Protein AF-A0A8E8K893-F1 (afdb_monomer)

Mean predicted aligned error: 6.02 Å

Solvent-accessible surface area (backbone atoms only — not comparable to full-atom values): 5635 Å² total; per-residue (Å²): 123,80,76,43,79,43,83,34,82,52,80,58,79,76,57,78,79,37,68,88,63,87,76,69,76,76,52,48,75,77,47,41,36,31,35,39,37,41,50,89,86,50,55,34,42,40,32,43,31,39,25,38,26,91,87,72,51,75,46,81,47,63,22,33,36,38,98,86,28,59,42,80,54,84,80,87,60,61,70,65,62,46,51,53,49,51,56,54,41,60,78,68,62,128

Secondary structure (DSSP, 8-state):
---EEEEESS--GGGGGS-S-SS--S-EEEEEEEEEEE-SS-EEEEEEEEEE-TTS-EEEEEEEEETTEEE-S-----HHHHHHHHHHHHTT--

Structure (mmCIF, N/CA/C/O backbone):
data_AF-A0A8E8K893-F1
#
_entry.id   AF-A0A8E8K893-F1
#
loop_
_atom_site.group_PDB
_atom_site.id
_atom_site.type_symbol
_atom_site.label_atom_id
_atom_site.label_alt_id
_atom_site.label_comp_id
_atom_site.label_asym_id
_atom_site.label_entity_id
_atom_site.label_seq_id
_atom_site.pdbx_PDB_ins_code
_atom_site.Cartn_x
_atom_site.Cartn_y
_atom_site.Cartn_z
_atom_site.occupancy
_atom_site.B_iso_or_equiv
_atom_site.auth_seq_id
_atom_site.auth_comp_id
_atom_site.auth_asym_id
_atom_site.auth_atom_id
_atom_site.pdbx_PDB_model_num
ATOM 1 N N . MET A 1 1 ? 14.137 -6.811 -16.507 1.00 57.78 1 MET A N 1
ATOM 2 C CA . MET A 1 1 ? 13.154 -5.803 -16.960 1.00 57.78 1 MET A CA 1
ATOM 3 C C . MET A 1 1 ? 13.230 -4.636 -15.974 1.00 57.78 1 MET A C 1
ATOM 5 O O . MET A 1 1 ? 13.904 -4.773 -14.960 1.00 57.78 1 MET A O 1
ATOM 9 N N . SER A 1 2 ? 12.697 -3.457 -16.294 1.00 75.50 2 SER A N 1
ATOM 10 C CA . SER A 1 2 ? 12.705 -2.322 -15.358 1.00 75.50 2 SER A CA 1
ATOM 11 C C . SER A 1 2 ? 11.571 -2.467 -14.349 1.00 75.50 2 SER A C 1
ATOM 13 O O . SER A 1 2 ? 10.448 -2.781 -14.745 1.00 75.50 2 SER A O 1
ATOM 15 N N . ASP A 1 3 ? 11.858 -2.201 -13.078 1.00 85.69 3 ASP A N 1
ATOM 16 C CA . ASP A 1 3 ? 10.847 -2.094 -12.028 1.00 85.69 3 ASP A CA 1
ATOM 17 C C . ASP A 1 3 ? 9.702 -1.172 -12.469 1.00 85.69 3 ASP A C 1
ATOM 19 O O . ASP A 1 3 ? 9.939 -0.083 -12.997 1.00 85.69 3 ASP A O 1
ATOM 23 N N . THR A 1 4 ? 8.461 -1.615 -12.260 1.00 91.31 4 THR A N 1
ATOM 24 C CA . THR A 1 4 ? 7.258 -0.833 -12.581 1.00 91.31 4 THR A CA 1
ATOM 25 C C . THR A 1 4 ? 6.489 -0.520 -11.306 1.00 91.31 4 THR A C 1
ATOM 27 O O . THR A 1 4 ? 6.291 -1.407 -10.474 1.00 91.31 4 THR A O 1
ATOM 30 N N . PHE A 1 5 ? 6.047 0.731 -11.165 1.00 92.06 5 PHE A N 1
ATOM 31 C CA . PHE A 1 5 ? 5.299 1.223 -10.009 1.00 92.06 5 PHE A CA 1
ATOM 32 C C . PHE A 1 5 ? 3.953 1.799 -10.455 1.00 92.06 5 PHE A C 1
ATOM 34 O O . PHE A 1 5 ? 3.902 2.613 -11.375 1.00 92.06 5 PHE A O 1
ATOM 41 N N 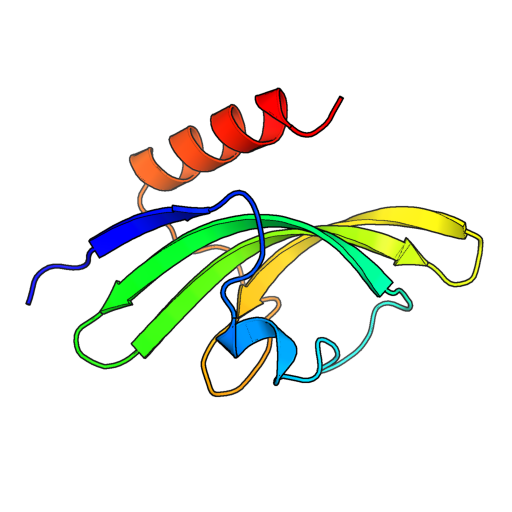. ALA A 1 6 ? 2.865 1.396 -9.798 1.00 92.31 6 ALA A N 1
ATOM 42 C CA . ALA A 1 6 ? 1.525 1.913 -10.062 1.00 92.31 6 ALA A CA 1
ATOM 43 C C . ALA A 1 6 ? 0.757 2.150 -8.756 1.00 92.31 6 ALA A C 1
ATOM 45 O O . ALA A 1 6 ? 0.683 1.261 -7.909 1.00 92.31 6 ALA A O 1
ATOM 46 N N . LEU A 1 7 ? 0.168 3.337 -8.593 1.00 91.12 7 LEU A N 1
ATOM 47 C CA . LEU A 1 7 ? -0.712 3.635 -7.461 1.00 91.12 7 LEU A CA 1
ATOM 48 C C . LEU A 1 7 ? -1.987 2.788 -7.536 1.00 91.12 7 LEU A C 1
ATOM 50 O O . LEU A 1 7 ? -2.545 2.568 -8.610 1.00 91.12 7 LEU A O 1
ATOM 54 N N . SER A 1 8 ? -2.462 2.345 -6.380 1.00 87.44 8 SER A N 1
ATOM 55 C CA . SER A 1 8 ? -3.662 1.537 -6.227 1.00 87.44 8 SER A CA 1
ATOM 56 C C . SER A 1 8 ? -4.493 2.049 -5.064 1.00 87.44 8 SER A C 1
ATOM 58 O O . SER A 1 8 ? -3.990 2.242 -3.958 1.00 87.44 8 SER A O 1
ATOM 60 N N . ALA A 1 9 ? -5.783 2.233 -5.317 1.00 82.44 9 ALA A N 1
ATOM 61 C CA . ALA A 1 9 ? -6.741 2.708 -4.326 1.00 82.44 9 ALA A CA 1
ATOM 62 C C . ALA A 1 9 ? -7.438 1.588 -3.546 1.00 82.44 9 ALA A C 1
ATOM 64 O O . ALA A 1 9 ? -8.296 1.866 -2.718 1.00 82.44 9 ALA A O 1
ATOM 65 N N . SER A 1 10 ? -7.125 0.342 -3.887 1.00 82.62 10 SER A N 1
ATOM 66 C CA . SER A 1 10 ? -7.645 -0.859 -3.253 1.00 82.62 10 SER A CA 1
ATOM 67 C C . SER A 1 10 ? -6.596 -1.974 -3.324 1.00 82.62 10 SER A C 1
ATOM 69 O O . SER A 1 10 ? -5.667 -1.899 -4.141 1.00 82.62 10 SER A O 1
ATOM 71 N N . PRO A 1 11 ? -6.727 -3.031 -2.509 1.00 83.88 11 PRO A N 1
ATOM 72 C CA . PRO A 1 11 ? -5.902 -4.219 -2.658 1.00 83.88 11 PRO A CA 1
ATOM 73 C C . PRO A 1 11 ? -6.075 -4.834 -4.058 1.00 83.88 11 PRO A C 1
ATOM 75 O O . PRO A 1 11 ? -7.209 -4.947 -4.526 1.00 83.88 11 PRO A O 1
ATOM 78 N N . PRO A 1 12 ? -4.988 -5.256 -4.726 1.00 85.38 12 PRO A N 1
ATOM 79 C CA . PRO A 1 12 ? -5.070 -6.127 -5.895 1.00 85.38 12 PRO A CA 1
ATOM 80 C C . PRO A 1 12 ? -5.789 -7.444 -5.576 1.00 85.38 12 PRO A C 1
ATOM 82 O O . PRO A 1 12 ? -5.685 -7.936 -4.454 1.00 85.38 12 PRO A O 1
ATOM 85 N N . ASP A 1 13 ? -6.417 -8.071 -6.574 1.00 85.44 13 ASP A N 1
ATOM 86 C CA . ASP A 1 13 ? -7.233 -9.288 -6.393 1.00 85.44 13 ASP A CA 1
ATOM 87 C C . ASP A 1 13 ? -6.505 -10.406 -5.633 1.00 85.44 13 ASP A C 1
ATOM 89 O O . ASP A 1 13 ? -7.057 -11.019 -4.722 1.00 85.44 13 ASP A O 1
ATOM 93 N N . TRP A 1 14 ? -5.222 -10.617 -5.941 1.00 81.19 14 TRP A N 1
ATOM 94 C CA . TRP A 1 14 ? -4.407 -11.653 -5.304 1.00 81.19 14 TRP A CA 1
ATOM 95 C C . TRP A 1 14 ? -4.144 -11.393 -3.817 1.00 81.19 14 TRP A C 1
ATOM 97 O O . TRP A 1 14 ? -3.770 -12.315 -3.106 1.00 81.19 14 TRP A O 1
ATOM 107 N N . VAL A 1 15 ? -4.311 -10.168 -3.310 1.00 80.25 15 VAL A N 1
ATOM 108 C CA . VAL A 1 15 ? -4.102 -9.857 -1.886 1.00 80.25 15 VAL A CA 1
ATOM 109 C C . VAL A 1 15 ? -5.186 -10.486 -1.009 1.00 80.25 15 VAL A C 1
ATOM 111 O O . VAL A 1 15 ? -4.893 -10.861 0.127 1.00 80.25 15 VAL A O 1
ATOM 114 N N . GLY A 1 16 ? -6.410 -10.642 -1.527 1.00 68.00 16 GLY A N 1
ATOM 115 C CA . GLY A 1 16 ? -7.533 -11.246 -0.800 1.00 68.00 16 GLY A CA 1
ATOM 116 C C . GLY A 1 16 ? -7.298 -12.703 -0.386 1.00 68.00 16 GLY A C 1
ATOM 117 O O . GLY A 1 16 ? -7.880 -13.155 0.597 1.00 68.00 16 GLY A O 1
ATOM 118 N N . ASP A 1 17 ? -6.396 -13.402 -1.077 1.00 63.72 17 ASP A N 1
ATOM 119 C CA . ASP A 1 17 ? -6.099 -14.820 -0.855 1.00 63.72 17 ASP A CA 1
ATOM 120 C C . ASP A 1 17 ? -5.119 -15.074 0.299 1.00 63.72 17 ASP A C 1
ATOM 122 O O . ASP A 1 17 ? -4.927 -16.219 0.718 1.00 63.72 17 ASP A O 1
ATOM 126 N N . TYR A 1 18 ? -4.468 -14.029 0.822 1.00 60.12 18 TYR A N 1
ATOM 127 C CA . TYR A 1 18 ? -3.425 -14.189 1.829 1.00 60.12 18 TYR A CA 1
ATOM 128 C C . TYR A 1 18 ? -3.900 -13.773 3.219 1.00 60.12 18 TYR A C 1
ATOM 130 O O . TYR A 1 18 ? -4.434 -12.673 3.390 1.00 60.12 18 TYR A O 1
ATOM 138 N N . PRO A 1 19 ? -3.641 -14.598 4.255 1.00 58.25 19 PRO A N 1
ATOM 139 C CA . PRO A 1 19 ? -3.941 -14.211 5.621 1.00 58.25 19 PRO A CA 1
ATOM 140 C C . PRO A 1 19 ? -3.164 -12.934 5.956 1.00 58.25 19 PRO A C 1
ATOM 142 O O . PRO A 1 19 ? -1.930 -12.904 5.937 1.00 58.25 19 PRO A O 1
ATOM 145 N N . ARG A 1 20 ? -3.905 -11.867 6.274 1.00 61.81 20 ARG A N 1
ATOM 146 C CA . ARG A 1 20 ? -3.390 -10.527 6.613 1.00 61.81 20 ARG A CA 1
ATOM 147 C C . ARG A 1 20 ? -2.670 -10.477 7.972 1.00 61.81 20 ARG A C 1
ATOM 149 O O . ARG A 1 20 ? -2.428 -9.396 8.505 1.00 61.81 20 ARG A O 1
ATOM 156 N N . ASP A 1 21 ? -2.356 -11.640 8.543 1.00 55.25 21 ASP A N 1
ATOM 157 C CA . ASP A 1 21 ? -2.102 -11.822 9.966 1.00 55.25 21 ASP A CA 1
ATOM 158 C C . ASP A 1 21 ? -0.914 -12.773 10.186 1.00 55.25 21 ASP A C 1
ATOM 160 O O . ASP A 1 21 ? -1.069 -13.984 10.324 1.00 55.25 21 ASP A O 1
ATOM 164 N N . VAL A 1 22 ? 0.312 -12.237 10.149 1.00 49.84 22 VAL A N 1
ATOM 165 C CA . VAL A 1 22 ? 1.533 -13.045 10.370 1.00 49.84 22 VAL A CA 1
ATOM 166 C C . VAL A 1 22 ? 2.041 -12.924 11.813 1.00 49.84 22 VAL A C 1
ATOM 168 O O . VAL A 1 22 ? 2.871 -13.723 12.237 1.00 49.84 22 VAL A O 1
ATOM 171 N N . SER A 1 23 ? 1.511 -11.988 12.613 1.00 49.38 23 SER A N 1
ATOM 172 C CA . SER A 1 23 ? 1.824 -11.922 14.052 1.00 49.38 23 SER A CA 1
ATOM 173 C C . SER A 1 23 ? 0.870 -11.080 14.922 1.00 49.38 23 SER A C 1
ATOM 175 O O . SER A 1 23 ? 1.205 -10.865 16.083 1.00 49.38 23 SER A O 1
ATOM 177 N N . LYS A 1 24 ? -0.292 -10.625 14.412 1.00 52.12 24 LYS A N 1
ATOM 178 C CA . LYS A 1 24 ? -1.197 -9.618 15.016 1.00 52.12 24 LYS A CA 1
ATOM 179 C C . LYS A 1 24 ? -0.546 -8.255 15.316 1.00 52.12 24 LYS A C 1
ATOM 181 O O . LYS A 1 24 ? 0.541 -8.156 15.878 1.00 52.12 24 LYS A O 1
ATOM 186 N N . PRO A 1 25 ? -1.239 -7.171 14.956 1.00 49.91 25 PRO A N 1
ATOM 187 C CA . PRO A 1 25 ? -2.090 -6.508 15.936 1.00 49.91 25 PRO A CA 1
ATOM 188 C C . PRO A 1 25 ? -3.560 -6.798 15.626 1.00 49.91 25 PRO A C 1
ATOM 190 O O . PRO A 1 25 ? -3.943 -6.918 14.468 1.00 49.91 25 PRO A O 1
ATOM 193 N N . LYS A 1 26 ? -4.357 -6.991 16.680 1.00 63.66 26 LYS A N 1
ATOM 194 C CA . LYS A 1 26 ? -5.788 -7.313 16.626 1.00 63.66 26 LYS A CA 1
ATOM 195 C C . LYS A 1 26 ? -6.533 -6.309 15.750 1.00 63.66 26 LYS A C 1
ATOM 197 O O . LYS A 1 26 ? -6.674 -5.175 16.174 1.00 63.66 26 LYS A O 1
ATOM 202 N N . GLY A 1 27 ? -7.004 -6.711 14.578 1.00 69.06 27 GLY A N 1
ATOM 203 C CA . GLY A 1 27 ? -7.904 -5.875 13.800 1.00 69.06 27 GLY A CA 1
ATOM 204 C C . GLY A 1 27 ? -8.052 -6.300 12.347 1.00 69.06 27 GLY A C 1
ATOM 205 O O . GLY A 1 27 ? -7.240 -7.056 11.808 1.00 69.06 27 GLY A O 1
ATOM 206 N N . THR A 1 28 ? -9.115 -5.816 11.721 1.00 81.44 28 THR A N 1
ATOM 207 C CA . THR A 1 28 ? -9.476 -6.099 10.334 1.00 81.44 28 THR A CA 1
ATOM 208 C C . THR A 1 28 ? -9.119 -4.891 9.485 1.00 81.44 28 THR A C 1
ATOM 210 O O . THR A 1 28 ? -9.566 -3.789 9.774 1.00 81.44 28 THR A O 1
ATOM 213 N N . ALA A 1 29 ? -8.308 -5.080 8.439 1.00 82.38 29 ALA A N 1
ATOM 214 C CA . ALA A 1 29 ? -8.060 -4.004 7.482 1.00 82.38 29 ALA A CA 1
ATOM 215 C C . ALA A 1 29 ? -9.341 -3.730 6.675 1.00 82.38 29 ALA A C 1
ATOM 217 O O . ALA A 1 29 ? -9.797 -4.613 5.940 1.00 82.38 29 ALA A O 1
ATOM 218 N N . THR A 1 30 ? -9.916 -2.543 6.846 1.00 82.38 30 THR A N 1
ATOM 219 C CA . THR A 1 30 ? -11.208 -2.123 6.280 1.00 82.38 30 THR A CA 1
ATOM 220 C C . THR A 1 30 ? -11.043 -1.287 5.015 1.00 82.38 30 THR A C 1
ATOM 222 O O . THR A 1 30 ? -11.873 -1.385 4.114 1.00 82.38 30 THR A O 1
ATOM 225 N N . ASP A 1 31 ? -9.941 -0.545 4.906 1.00 85.69 31 ASP A N 1
ATOM 226 C CA . ASP A 1 31 ? -9.582 0.252 3.733 1.00 85.69 31 ASP A CA 1
ATOM 227 C C . ASP A 1 31 ? -8.055 0.293 3.545 1.00 85.69 31 ASP A C 1
ATOM 229 O O . ASP A 1 31 ? -7.290 -0.034 4.459 1.00 85.69 31 ASP A O 1
ATOM 233 N N . GLY A 1 32 ? -7.586 0.683 2.362 1.00 87.12 32 GLY A N 1
ATOM 234 C CA . GLY A 1 32 ? -6.162 0.857 2.119 1.00 87.12 32 GLY A CA 1
ATOM 235 C C . GLY A 1 32 ? -5.794 1.337 0.723 1.00 87.12 32 GLY A C 1
ATOM 236 O O . GLY A 1 32 ? -6.407 0.977 -0.282 1.00 87.12 32 GLY A O 1
ATOM 237 N N . VAL A 1 33 ? -4.709 2.103 0.673 1.00 91.25 33 VAL A N 1
ATOM 238 C CA . VAL A 1 33 ? -4.075 2.587 -0.556 1.00 91.25 33 VAL A CA 1
ATOM 239 C C . VAL A 1 33 ? -2.634 2.106 -0.616 1.00 91.25 33 VAL A C 1
ATOM 241 O O . VAL A 1 33 ? -1.954 2.000 0.405 1.00 91.25 33 VAL A O 1
ATOM 244 N N . GLY A 1 34 ? -2.123 1.856 -1.816 1.00 93.00 34 GLY A N 1
ATOM 245 C CA . GLY A 1 34 ? -0.762 1.366 -1.965 1.00 93.00 34 GLY A CA 1
ATOM 246 C C . GLY A 1 34 ? -0.161 1.567 -3.343 1.00 93.00 34 GLY A C 1
ATOM 247 O O . GLY A 1 34 ? -0.785 2.104 -4.247 1.00 93.00 34 GLY A O 1
ATOM 248 N N . VAL A 1 35 ? 1.069 1.099 -3.501 1.00 94.81 35 VAL A N 1
ATOM 249 C CA . VAL A 1 35 ? 1.804 1.022 -4.759 1.00 94.81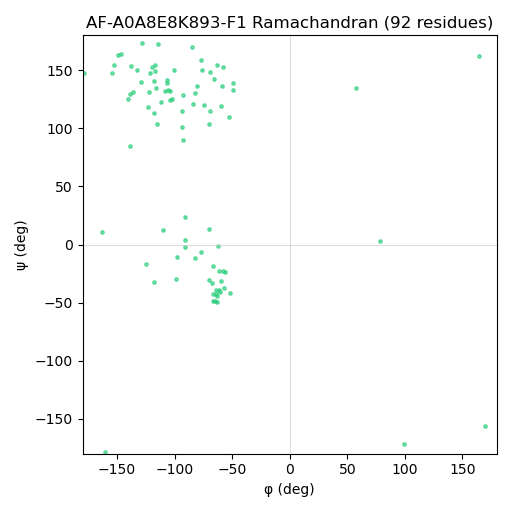 35 VAL A CA 1
ATOM 250 C C . VAL A 1 35 ? 1.973 -0.448 -5.117 1.00 94.81 35 VAL A C 1
ATOM 252 O O . VAL A 1 35 ? 2.545 -1.228 -4.348 1.00 94.81 35 VAL A O 1
ATOM 255 N N . LEU A 1 36 ? 1.489 -0.829 -6.293 1.00 93.88 36 LEU A N 1
ATOM 256 C CA . LEU A 1 36 ? 1.870 -2.068 -6.945 1.00 93.88 36 LEU A CA 1
ATOM 257 C C . LEU A 1 36 ? 3.284 -1.892 -7.498 1.00 93.88 36 LEU A C 1
ATOM 259 O O . LEU A 1 36 ? 3.533 -0.994 -8.298 1.00 93.88 36 LEU A O 1
ATOM 263 N N . HIS A 1 37 ? 4.206 -2.730 -7.043 1.00 93.69 37 HIS A N 1
ATOM 264 C CA . HIS A 1 37 ? 5.582 -2.773 -7.521 1.00 93.69 37 HIS A CA 1
ATOM 265 C C . HIS A 1 37 ? 5.840 -4.143 -8.133 1.00 93.69 37 HIS A C 1
ATOM 267 O O . HIS A 1 37 ? 5.840 -5.153 -7.427 1.00 93.69 37 HIS A O 1
ATOM 273 N N . GLU A 1 38 ? 6.051 -4.168 -9.442 1.00 92.06 38 GLU A N 1
ATOM 274 C CA . GLU A 1 38 ? 6.383 -5.381 -10.182 1.00 92.06 38 GLU A CA 1
ATOM 275 C C . GLU A 1 38 ? 7.878 -5.408 -10.491 1.00 92.06 38 GLU A C 1
ATOM 277 O O . GLU A 1 38 ? 8.426 -4.466 -11.071 1.00 92.06 38 GLU A O 1
ATOM 282 N N . THR A 1 39 ? 8.530 -6.496 -10.084 1.00 89.56 39 THR A N 1
ATOM 283 C CA . THR A 1 39 ? 9.914 -6.818 -10.437 1.00 89.56 39 THR A CA 1
ATOM 284 C C . THR A 1 39 ? 9.950 -8.077 -11.297 1.00 89.56 39 THR A C 1
ATOM 286 O O . THR A 1 39 ? 8.959 -8.797 -11.420 1.00 89.56 39 THR A O 1
ATOM 289 N N . ASP A 1 40 ? 11.130 -8.407 -11.825 1.00 86.69 40 ASP A N 1
ATOM 290 C CA . ASP A 1 40 ? 11.354 -9.622 -12.620 1.00 86.69 40 ASP A CA 1
ATOM 291 C C . ASP A 1 40 ? 10.961 -10.927 -11.899 1.00 86.69 40 ASP A C 1
ATOM 293 O O . ASP A 1 40 ? 10.714 -11.944 -12.544 1.00 86.69 40 ASP A O 1
ATOM 297 N N . SER A 1 41 ? 10.932 -10.927 -10.564 1.00 87.00 41 SER A N 1
ATOM 298 C CA . SER A 1 41 ? 10.766 -12.139 -9.756 1.00 87.00 41 SER A CA 1
ATOM 299 C C . SER A 1 41 ? 9.602 -12.087 -8.775 1.00 87.00 41 SER A C 1
ATOM 301 O O . SER A 1 41 ? 9.218 -13.123 -8.230 1.00 87.00 41 SER A O 1
ATOM 303 N N . THR A 1 42 ? 9.053 -10.912 -8.470 1.00 88.38 42 THR A N 1
ATOM 304 C CA . THR A 1 42 ? 8.037 -10.769 -7.425 1.00 88.38 42 THR A CA 1
ATOM 305 C C . THR A 1 42 ? 7.151 -9.560 -7.680 1.00 88.38 42 THR A C 1
ATOM 307 O O . THR A 1 42 ? 7.585 -8.533 -8.189 1.00 88.38 42 THR A O 1
ATOM 310 N N . VAL A 1 43 ? 5.891 -9.688 -7.273 1.00 90.62 43 VAL A N 1
ATOM 311 C CA . VAL A 1 43 ? 4.942 -8.581 -7.221 1.00 90.62 43 VAL A CA 1
ATOM 312 C C . VAL A 1 43 ? 4.705 -8.229 -5.763 1.00 90.62 43 VAL A C 1
ATOM 314 O O . VAL A 1 43 ? 4.463 -9.111 -4.929 1.00 90.62 43 VAL A O 1
ATOM 317 N N . TYR A 1 44 ? 4.789 -6.938 -5.475 1.00 91.94 44 TYR A N 1
ATOM 318 C CA . TYR A 1 44 ? 4.565 -6.366 -4.162 1.00 91.94 44 TYR A CA 1
ATOM 319 C C . TYR A 1 44 ? 3.382 -5.412 -4.219 1.00 91.94 44 TYR A C 1
ATOM 321 O O . TYR A 1 44 ? 3.269 -4.625 -5.154 1.00 91.94 44 TYR A O 1
ATOM 329 N N . TRP A 1 45 ? 2.550 -5.418 -3.184 1.00 92.94 45 TRP A N 1
ATOM 330 C CA . TRP A 1 45 ? 1.612 -4.325 -2.941 1.00 92.94 45 TRP A CA 1
ATOM 331 C C . TRP A 1 45 ? 1.989 -3.637 -1.636 1.00 92.94 45 TRP A C 1
ATOM 333 O O . TRP A 1 45 ? 1.808 -4.199 -0.559 1.00 92.94 45 TRP A O 1
ATOM 343 N N . LYS A 1 46 ? 2.609 -2.466 -1.754 1.00 93.38 46 LYS A N 1
ATOM 344 C CA . LYS A 1 46 ? 3.186 -1.659 -0.674 1.00 93.38 46 LYS A CA 1
ATOM 345 C C . LYS A 1 46 ? 2.156 -0.638 -0.216 1.00 93.38 46 LYS A C 1
ATOM 347 O O . LYS A 1 46 ? 1.787 0.206 -1.016 1.00 93.38 46 LYS A O 1
ATOM 352 N N . THR A 1 47 ? 1.667 -0.715 1.015 1.00 90.56 47 THR A N 1
ATOM 353 C CA . THR A 1 47 ? 0.372 -0.118 1.375 1.00 90.56 47 THR A CA 1
ATOM 354 C C . THR A 1 47 ? 0.377 0.591 2.722 1.00 90.56 47 THR A C 1
ATOM 356 O O . THR A 1 47 ? 1.126 0.227 3.635 1.00 90.56 47 THR A O 1
ATOM 359 N N . PHE A 1 48 ? -0.522 1.566 2.830 1.00 89.44 48 PHE A N 1
ATOM 360 C CA . PHE A 1 48 ? -1.107 2.061 4.068 1.00 89.44 48 PHE A CA 1
ATOM 361 C C . PHE A 1 48 ? -2.527 1.500 4.178 1.00 89.44 48 PHE A C 1
ATOM 363 O O . PHE A 1 48 ? -3.271 1.531 3.201 1.00 89.44 48 PHE A O 1
ATOM 370 N N . GLU A 1 49 ? -2.893 0.948 5.327 1.00 87.88 49 GLU A N 1
ATOM 371 C CA . GLU A 1 49 ? -4.215 0.358 5.561 1.00 87.88 49 GLU A CA 1
ATOM 372 C C . GLU A 1 49 ? -4.823 0.928 6.840 1.00 87.88 49 GLU A C 1
ATOM 374 O O . GLU A 1 49 ? -4.118 1.065 7.845 1.00 87.88 49 GLU A O 1
ATOM 379 N N . VAL A 1 50 ? -6.127 1.197 6.806 1.00 87.69 50 VAL A N 1
ATOM 380 C CA . VAL A 1 50 ? -6.938 1.434 8.004 1.00 87.69 50 VAL A CA 1
ATOM 381 C C . VAL A 1 50 ? -7.330 0.080 8.574 1.00 87.69 50 VAL A C 1
ATOM 383 O O . VAL A 1 50 ? -7.791 -0.803 7.852 1.00 87.69 50 VAL A O 1
ATOM 386 N N . VAL A 1 51 ? -7.110 -0.095 9.870 1.00 86.44 51 VAL A N 1
ATOM 38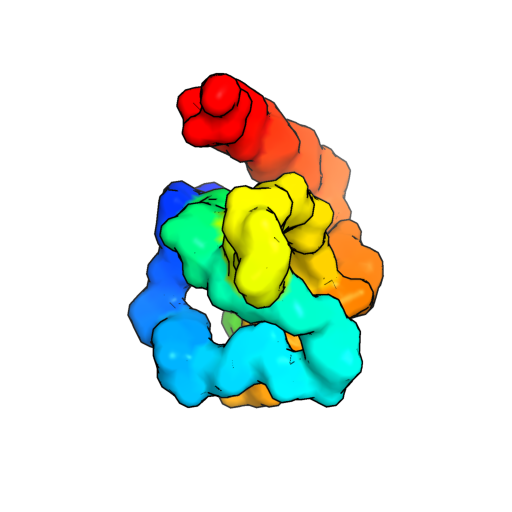7 C CA . VAL A 1 51 ? -7.379 -1.324 10.604 1.00 86.44 51 VAL A CA 1
ATOM 388 C C . VAL A 1 51 ? -8.315 -1.013 11.756 1.00 86.44 51 VAL A C 1
ATOM 390 O O . VAL A 1 51 ? -7.948 -0.265 12.659 1.00 86.44 51 VAL A O 1
ATOM 393 N N . GLU A 1 52 ? -9.490 -1.631 11.738 1.00 86.94 52 GLU A N 1
ATOM 394 C CA . GLU A 1 52 ? -10.451 -1.598 12.839 1.00 86.94 52 GLU A CA 1
ATOM 395 C C . GLU A 1 52 ? -10.087 -2.680 13.861 1.00 86.94 52 GLU A C 1
ATOM 397 O O . GLU A 1 52 ? -9.995 -3.862 13.515 1.00 86.94 52 GLU A O 1
ATOM 402 N N . LEU A 1 53 ? -9.829 -2.291 15.107 1.00 85.75 53 LEU A N 1
ATOM 403 C CA . LEU A 1 53 ? -9.476 -3.203 16.196 1.00 85.75 53 LEU A CA 1
ATOM 404 C C . LEU A 1 53 ? -10.731 -3.791 16.863 1.00 85.75 53 LEU A C 1
ATOM 406 O O . LEU A 1 53 ? -11.844 -3.316 16.672 1.00 85.75 53 LEU A O 1
ATOM 410 N N . ASP A 1 54 ? -10.543 -4.795 17.728 1.00 84.38 54 ASP A N 1
ATOM 411 C CA . ASP A 1 54 ? -11.643 -5.462 18.451 1.00 84.38 54 ASP A CA 1
ATOM 412 C C . ASP A 1 54 ? -12.495 -4.505 19.321 1.00 84.38 54 ASP A C 1
ATOM 414 O O . ASP A 1 54 ? -13.625 -4.836 19.674 1.00 84.38 54 ASP A O 1
ATOM 418 N N . ASP A 1 55 ? -11.944 -3.354 19.724 1.00 86.12 55 ASP A N 1
ATOM 419 C CA . ASP A 1 55 ? -12.635 -2.331 20.521 1.00 86.12 55 ASP A CA 1
ATOM 420 C C . ASP A 1 55 ? -13.348 -1.264 19.668 1.00 86.12 55 ASP A C 1
ATOM 422 O O . ASP A 1 55 ? -13.912 -0.318 20.219 1.00 86.12 55 ASP A O 1
ATOM 426 N N . GLY A 1 56 ? -13.339 -1.425 18.339 1.00 85.12 56 GLY A N 1
ATOM 427 C CA . GLY A 1 56 ? -13.920 -0.495 17.371 1.00 85.12 56 GLY A CA 1
ATOM 428 C C . GLY A 1 56 ? -13.068 0.746 17.098 1.00 85.12 56 GLY A C 1
ATOM 429 O O . GLY A 1 56 ? -13.509 1.627 16.365 1.00 85.12 56 GLY A O 1
ATOM 430 N N . SER A 1 57 ? -11.870 0.861 17.684 1.00 87.44 57 SER A N 1
ATOM 431 C CA . SER A 1 57 ? -10.938 1.930 17.323 1.00 87.44 57 SER A CA 1
ATOM 432 C C . SER A 1 57 ? -10.255 1.642 15.987 1.00 87.44 57 SER A C 1
ATOM 434 O O . SER A 1 57 ? -10.033 0.489 15.618 1.00 87.44 57 SER A O 1
ATOM 436 N N . GLU A 1 58 ? -9.893 2.701 15.267 1.00 88.69 58 GLU A N 1
ATOM 437 C CA . GLU A 1 58 ? -9.196 2.602 13.987 1.00 88.69 58 GLU A CA 1
ATOM 438 C C . GLU A 1 58 ? -7.728 3.014 14.131 1.00 88.69 58 GLU A C 1
ATOM 440 O O . GLU A 1 58 ? -7.389 3.981 14.820 1.00 88.69 58 GLU A O 1
ATOM 445 N N . GLN A 1 59 ? -6.837 2.279 13.465 1.00 87.94 59 GLN A N 1
ATOM 446 C CA . GLN A 1 59 ? -5.416 2.606 13.362 1.00 87.94 59 GLN A CA 1
ATOM 447 C C . GLN A 1 59 ? -4.928 2.495 11.924 1.00 87.94 59 GLN A C 1
ATOM 449 O O . GLN A 1 59 ? -5.384 1.644 11.166 1.00 87.94 59 GLN A O 1
ATOM 454 N N . ILE A 1 60 ? -3.929 3.303 11.568 1.00 86.12 60 ILE A N 1
ATOM 455 C CA . ILE A 1 60 ? -3.229 3.168 10.289 1.00 86.12 60 ILE A CA 1
ATOM 456 C C . ILE A 1 60 ? -2.005 2.279 10.488 1.00 86.12 60 ILE A C 1
ATOM 458 O O . ILE A 1 60 ? -1.168 2.538 11.355 1.00 86.12 60 ILE A O 1
ATOM 462 N N . ARG A 1 61 ? -1.859 1.256 9.643 1.00 85.81 61 ARG A N 1
ATOM 463 C CA . ARG A 1 61 ? -0.623 0.471 9.535 1.00 85.81 61 ARG A CA 1
ATOM 464 C C . ARG A 1 61 ? -0.004 0.613 8.155 1.00 85.81 61 ARG A C 1
ATOM 466 O O . ARG A 1 61 ? -0.700 0.828 7.169 1.00 85.81 61 ARG A O 1
ATOM 473 N N . SER A 1 62 ? 1.307 0.422 8.085 1.00 88.19 62 SER A N 1
ATOM 474 C CA . SER A 1 62 ? 2.040 0.326 6.827 1.00 88.19 62 SE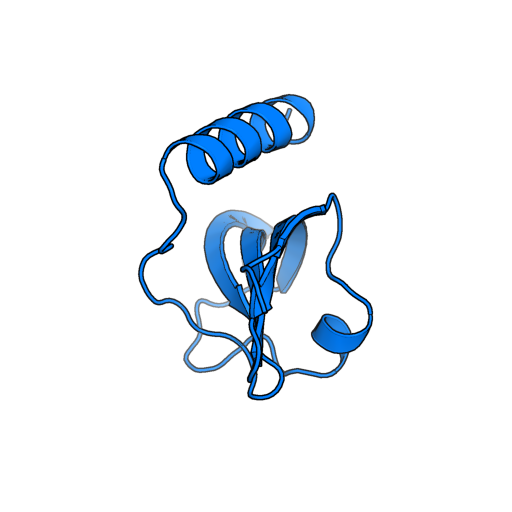R A CA 1
ATOM 475 C C . SER A 1 62 ? 2.738 -1.023 6.698 1.00 88.19 62 SER A C 1
ATOM 477 O O . SER A 1 62 ? 3.076 -1.680 7.687 1.00 88.19 62 SER A O 1
ATOM 479 N N . GLY A 1 63 ? 2.936 -1.455 5.460 1.00 89.62 63 GLY A N 1
ATOM 480 C CA . GLY A 1 63 ? 3.636 -2.694 5.155 1.00 89.62 63 GLY A CA 1
ATOM 481 C C . GLY A 1 63 ? 3.483 -3.063 3.692 1.00 89.62 63 GLY A C 1
ATOM 482 O O . GLY A 1 63 ? 3.267 -2.200 2.840 1.00 89.62 63 GLY A O 1
ATOM 483 N N . TYR A 1 64 ? 3.625 -4.345 3.379 1.00 90.62 64 TYR A N 1
ATOM 484 C CA . TYR A 1 64 ? 3.403 -4.817 2.022 1.00 90.62 64 TYR A CA 1
ATOM 485 C C . TYR A 1 64 ? 2.970 -6.275 1.954 1.00 90.62 64 TYR A C 1
ATOM 487 O O . TYR A 1 64 ? 3.309 -7.097 2.806 1.00 90.62 64 TYR A O 1
ATOM 495 N N . TYR A 1 65 ? 2.272 -6.609 0.877 1.00 89.38 65 TYR A N 1
ATOM 496 C CA . TYR A 1 65 ? 1.943 -7.977 0.512 1.00 89.38 65 TYR A CA 1
ATOM 497 C C . TYR A 1 65 ? 2.873 -8.484 -0.577 1.00 89.38 65 TYR A C 1
ATOM 499 O O . TYR A 1 65 ? 3.344 -7.734 -1.430 1.00 89.38 65 TYR A O 1
ATOM 507 N N . THR A 1 66 ? 3.096 -9.790 -0.548 1.00 88.50 66 THR A N 1
ATOM 508 C CA . THR A 1 66 ? 3.671 -10.578 -1.640 1.00 88.50 66 THR A CA 1
ATOM 509 C C . THR A 1 66 ? 2.745 -11.757 -1.910 1.00 88.50 66 THR A C 1
ATOM 511 O O . THR A 1 66 ? 1.873 -12.051 -1.090 1.00 88.50 66 THR A O 1
ATOM 514 N N . LYS A 1 67 ? 3.009 -12.530 -2.968 1.00 83.12 67 LYS A N 1
ATOM 515 C CA . LYS A 1 67 ? 2.375 -13.850 -3.158 1.00 83.12 67 LYS A CA 1
ATOM 516 C C . LYS A 1 67 ? 2.706 -14.875 -2.055 1.00 83.12 67 LYS A C 1
ATOM 518 O O . LYS A 1 67 ? 2.236 -16.001 -2.094 1.00 83.12 67 LYS A O 1
ATOM 523 N N . SER A 1 68 ? 3.527 -14.506 -1.074 1.00 81.56 68 SER A N 1
ATOM 524 C CA . SER A 1 68 ? 3.822 -15.310 0.117 1.00 81.56 68 SER A CA 1
ATOM 525 C C . SER A 1 68 ? 3.212 -14.707 1.393 1.00 81.56 68 SER A C 1
ATOM 527 O O . SER A 1 68 ? 3.590 -15.099 2.500 1.00 81.56 68 SER A O 1
ATOM 529 N N . GLY A 1 69 ? 2.313 -13.727 1.248 1.00 82.31 69 GLY A N 1
ATOM 530 C CA . GLY A 1 69 ? 1.585 -13.065 2.328 1.00 82.31 69 GLY A CA 1
ATOM 531 C C . GLY A 1 69 ? 2.149 -11.714 2.776 1.00 82.31 69 GLY A C 1
ATOM 532 O O . GLY A 1 69 ? 3.047 -11.140 2.147 1.00 82.31 69 GLY A O 1
ATOM 533 N N . TRP A 1 70 ? 1.575 -11.211 3.873 1.00 85.69 70 TRP A N 1
ATOM 534 C CA . TRP A 1 70 ? 1.866 -9.905 4.472 1.00 85.69 70 TRP A CA 1
ATOM 535 C C . TRP A 1 70 ? 3.261 -9.822 5.109 1.00 85.69 70 TRP A C 1
ATOM 537 O O . TRP A 1 70 ? 3.804 -10.801 5.639 1.00 85.69 70 TRP A O 1
ATOM 547 N N . ARG A 1 71 ? 3.842 -8.621 5.078 1.00 85.62 71 ARG A N 1
ATOM 548 C CA . ARG A 1 71 ? 5.110 -8.251 5.710 1.00 85.62 71 ARG A CA 1
ATOM 549 C C . ARG A 1 71 ? 4.983 -6.849 6.313 1.00 85.62 71 ARG A C 1
ATOM 551 O O . ARG A 1 71 ? 4.705 -5.886 5.611 1.00 85.62 71 ARG A O 1
ATOM 558 N N . ASN A 1 72 ? 5.275 -6.729 7.605 1.00 81.62 72 ASN A N 1
ATOM 559 C CA . ASN A 1 72 ? 5.289 -5.471 8.367 1.00 81.62 72 ASN A CA 1
ATOM 560 C C . ASN A 1 72 ? 6.671 -4.784 8.375 1.00 81.62 72 ASN A C 1
ATOM 562 O O . ASN A 1 72 ? 7.017 -4.070 9.314 1.00 81.62 72 ASN A O 1
ATOM 566 N N . LYS A 1 73 ? 7.510 -5.067 7.373 1.00 77.94 73 LYS A N 1
ATOM 567 C CA . LYS A 1 73 ? 8.848 -4.473 7.266 1.00 77.94 73 LYS A CA 1
ATOM 568 C C . LYS A 1 73 ? 8.756 -3.024 6.763 1.00 77.94 73 LYS A C 1
ATOM 570 O O . LYS A 1 73 ? 7.767 -2.690 6.111 1.00 77.94 73 LYS A O 1
ATOM 575 N N . PRO A 1 74 ? 9.792 -2.194 7.008 1.00 76.56 74 PRO A N 1
ATOM 576 C CA . PRO A 1 74 ? 9.841 -0.828 6.502 1.00 76.56 74 PRO A CA 1
ATOM 577 C C . PRO A 1 74 ? 9.530 -0.745 5.006 1.00 76.56 74 PRO A C 1
ATOM 579 O O . PRO A 1 74 ? 9.983 -1.577 4.213 1.00 76.56 74 PRO A O 1
ATOM 582 N N . LEU A 1 75 ? 8.753 0.270 4.639 1.00 78.62 75 LEU A N 1
ATOM 583 C CA . LEU A 1 75 ? 8.327 0.526 3.273 1.00 78.62 75 LEU A CA 1
ATOM 584 C C . LEU A 1 75 ? 9.522 0.994 2.433 1.00 78.62 75 LEU A C 1
ATOM 586 O O . LEU A 1 75 ? 9.957 2.135 2.539 1.00 78.62 75 LEU A O 1
ATOM 590 N N . MET A 1 76 ? 10.065 0.111 1.598 1.00 82.81 76 MET A N 1
ATOM 591 C CA . MET A 1 76 ? 11.162 0.452 0.687 1.00 82.81 76 MET A CA 1
ATOM 592 C C . MET A 1 76 ? 10.588 0.878 -0.666 1.00 82.81 76 MET A C 1
ATOM 594 O O . MET A 1 76 ? 10.362 0.030 -1.527 1.00 82.81 76 MET A O 1
ATOM 598 N N . LEU A 1 77 ? 10.319 2.169 -0.851 1.00 88.50 77 LEU A N 1
ATOM 599 C CA . LEU A 1 77 ? 9.949 2.782 -2.134 1.00 88.50 77 LEU A CA 1
ATOM 600 C C . LEU A 1 77 ? 11.026 3.796 -2.539 1.00 88.50 77 LEU A C 1
ATOM 602 O O . LEU A 1 77 ? 11.642 4.386 -1.646 1.00 88.50 77 LEU A O 1
ATOM 606 N N . PRO A 1 78 ? 11.273 4.018 -3.842 1.00 91.88 78 PRO A N 1
ATOM 607 C CA . PRO A 1 78 ? 12.029 5.193 -4.234 1.00 91.88 78 PRO A CA 1
ATOM 608 C C . PRO A 1 78 ? 11.258 6.466 -3.831 1.00 91.88 78 PRO A C 1
ATOM 610 O O . PRO A 1 78 ? 10.046 6.453 -3.598 1.00 91.88 78 PRO A O 1
ATOM 613 N N . THR A 1 79 ? 12.000 7.557 -3.628 1.00 92.06 79 THR A N 1
ATOM 614 C CA . THR A 1 79 ? 11.484 8.766 -2.964 1.00 92.06 79 THR A CA 1
ATOM 615 C C . THR A 1 79 ? 10.259 9.349 -3.663 1.00 92.06 79 THR A C 1
ATOM 617 O O . THR A 1 79 ? 9.349 9.833 -2.994 1.00 92.06 79 THR A O 1
ATOM 620 N N . GLN A 1 80 ? 10.233 9.306 -4.996 1.00 92.06 80 GLN A N 1
ATOM 621 C CA . GLN A 1 80 ? 9.140 9.864 -5.782 1.00 92.06 80 GLN A CA 1
ATOM 622 C C . GLN A 1 80 ? 7.844 9.080 -5.553 1.00 92.06 80 GLN A C 1
ATOM 624 O O . GLN A 1 80 ? 6.830 9.667 -5.201 1.00 92.06 80 GLN A O 1
ATOM 629 N N . GLU A 1 81 ? 7.899 7.756 -5.635 1.00 92.81 81 GLU A N 1
ATOM 630 C CA . GLU A 1 81 ? 6.755 6.864 -5.466 1.00 92.81 81 GLU A CA 1
ATOM 631 C C . GLU A 1 81 ? 6.234 6.883 -4.029 1.00 92.81 81 GLU A C 1
ATOM 633 O O . GLU A 1 81 ? 5.034 6.742 -3.803 1.00 92.81 81 GLU A O 1
ATOM 638 N N . PHE A 1 82 ? 7.123 7.064 -3.046 1.00 91.62 82 PHE A N 1
ATOM 639 C CA . PHE A 1 82 ? 6.712 7.267 -1.660 1.00 91.62 82 PHE A CA 1
ATOM 640 C C . PHE A 1 82 ? 5.927 8.572 -1.495 1.00 91.62 82 PHE A C 1
ATOM 642 O O . PHE A 1 82 ? 4.848 8.557 -0.908 1.00 91.62 82 PHE A O 1
ATOM 649 N N . ASN A 1 83 ? 6.440 9.681 -2.032 1.00 91.25 83 ASN A N 1
ATOM 650 C CA . ASN A 1 83 ? 5.760 10.973 -1.956 1.00 91.25 83 ASN A CA 1
ATOM 651 C C . ASN A 1 83 ? 4.411 10.940 -2.688 1.00 91.25 83 ASN A C 1
ATOM 653 O O . ASN A 1 83 ? 3.407 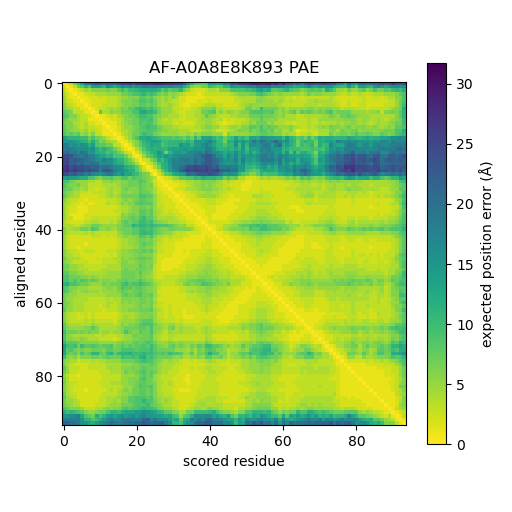11.371 -2.125 1.00 91.25 83 ASN A O 1
ATOM 657 N N . ASP A 1 84 ? 4.373 10.360 -3.889 1.00 92.38 84 ASP A N 1
ATOM 658 C CA . ASP A 1 84 ? 3.147 10.206 -4.674 1.00 92.38 84 ASP A CA 1
ATOM 659 C C . ASP A 1 84 ? 2.109 9.362 -3.921 1.00 92.38 84 ASP A C 1
ATOM 661 O O . ASP A 1 84 ? 0.929 9.713 -3.897 1.00 92.38 84 ASP A O 1
ATOM 665 N N . LEU A 1 85 ? 2.535 8.284 -3.249 1.00 91.12 85 LEU A N 1
ATOM 666 C CA . LEU A 1 85 ? 1.653 7.472 -2.411 1.00 91.12 85 LEU A CA 1
ATOM 667 C C . LEU A 1 85 ? 1.099 8.262 -1.220 1.00 91.12 85 LEU A C 1
ATOM 669 O O . LEU A 1 85 ? -0.084 8.132 -0.919 1.00 91.12 85 LEU A O 1
ATOM 673 N N . VAL A 1 86 ? 1.923 9.067 -0.544 1.00 90.06 86 VAL A N 1
ATOM 674 C CA . VAL A 1 86 ? 1.470 9.896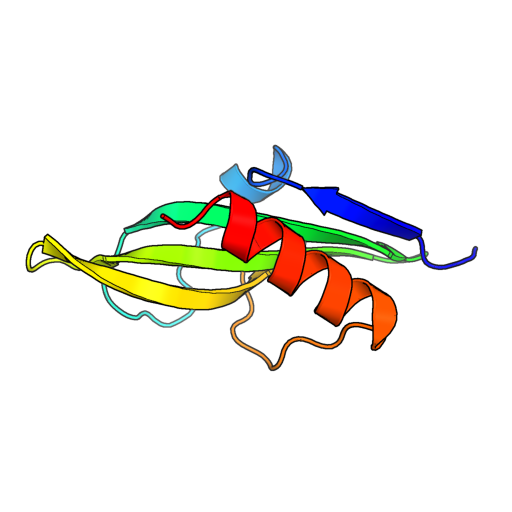 0.586 1.00 90.06 86 VAL A CA 1
ATOM 675 C C . VAL A 1 86 ? 0.431 10.915 0.117 1.00 90.06 86 VAL A C 1
ATOM 677 O O . VAL A 1 86 ? -0.657 10.961 0.681 1.00 90.06 86 VAL A O 1
ATOM 680 N N . THR A 1 87 ? 0.698 11.654 -0.963 1.00 91.00 87 THR A N 1
ATOM 681 C CA . THR A 1 87 ? -0.271 12.609 -1.531 1.00 91.00 87 THR A CA 1
ATOM 682 C C . THR A 1 87 ? -1.549 11.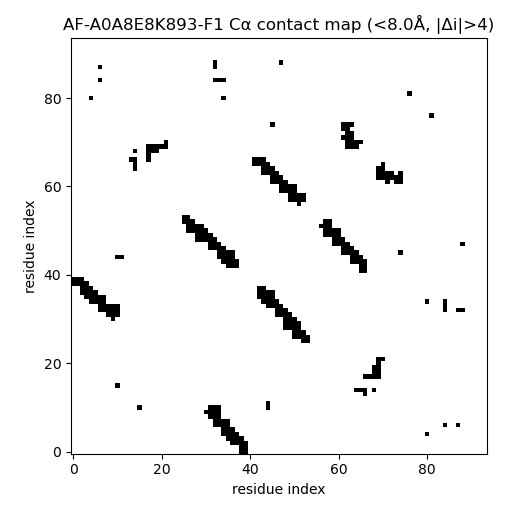916 -2.005 1.00 91.00 87 THR A C 1
ATOM 684 O O . THR A 1 87 ? -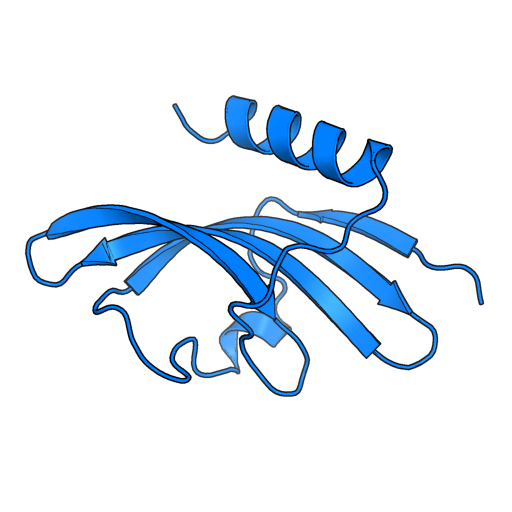2.653 12.426 -1.813 1.00 91.00 87 THR A O 1
ATOM 687 N N . PHE A 1 88 ? -1.427 10.729 -2.599 1.00 88.88 88 PHE A N 1
ATOM 688 C CA . PHE A 1 88 ? -2.581 9.929 -2.996 1.00 88.88 88 PHE A CA 1
ATOM 689 C C . PHE A 1 88 ? -3.421 9.482 -1.789 1.00 88.88 88 PHE A C 1
ATOM 691 O O . PHE A 1 88 ? -4.651 9.507 -1.857 1.00 88.88 88 PHE A O 1
ATOM 698 N N . ALA A 1 89 ? -2.770 9.111 -0.683 1.00 86.38 89 ALA A N 1
ATOM 699 C CA . ALA A 1 89 ? -3.425 8.737 0.565 1.00 86.38 89 ALA A CA 1
ATOM 700 C C . ALA A 1 89 ? -4.142 9.924 1.222 1.00 86.38 89 ALA A C 1
ATOM 702 O O . ALA A 1 89 ? -5.285 9.773 1.638 1.00 86.38 89 ALA A O 1
ATOM 703 N N . GLU A 1 90 ? -3.531 11.110 1.256 1.00 85.12 90 GLU A N 1
ATOM 704 C CA . GLU A 1 90 ? -4.150 12.336 1.793 1.00 85.12 90 GLU A CA 1
ATOM 705 C C . GLU A 1 90 ? -5.439 12.726 1.051 1.00 85.12 90 GLU A C 1
ATOM 707 O O . GLU A 1 90 ? -6.368 13.255 1.650 1.00 85.12 90 GLU A O 1
ATOM 712 N N . GLY A 1 91 ? -5.539 12.431 -0.249 1.00 81.12 91 GLY A N 1
ATOM 713 C CA . GLY A 1 91 ? -6.767 12.651 -1.023 1.00 81.12 91 GLY A CA 1
ATOM 714 C C . GLY A 1 91 ? -7.876 11.614 -0.787 1.00 81.12 91 GLY A C 1
ATOM 715 O O . GLY A 1 91 ? -8.969 11.758 -1.337 1.00 81.12 91 GLY A O 1
ATOM 716 N N . ARG A 1 92 ? -7.593 10.549 -0.029 1.00 67.88 92 ARG A N 1
ATOM 717 C CA . ARG A 1 92 ? -8.484 9.401 0.224 1.00 67.88 92 ARG A CA 1
ATOM 718 C C . ARG A 1 92 ? -8.845 9.247 1.702 1.00 67.88 92 ARG A C 1
ATOM 720 O O . ARG A 1 92 ? -9.950 8.808 1.994 1.00 67.88 92 ARG A O 1
ATOM 727 N N . ILE A 1 93 ? -7.934 9.606 2.600 1.00 57.00 93 ILE A N 1
ATOM 728 C CA . ILE A 1 93 ? -8.116 9.597 4.051 1.00 57.00 93 ILE A CA 1
ATOM 729 C C . ILE A 1 93 ? -8.578 11.008 4.450 1.00 57.00 93 ILE A C 1
ATOM 731 O O . ILE A 1 93 ? -7.761 11.926 4.485 1.00 57.00 93 ILE A O 1
ATOM 735 N N . LEU A 1 94 ? -9.883 11.189 4.686 1.00 45.59 94 LEU A N 1
ATOM 736 C CA . LEU A 1 94 ? -10.496 12.440 5.166 1.00 45.59 94 LEU A CA 1
ATOM 737 C C . LEU A 1 94 ? -10.952 12.304 6.618 1.00 45.59 94 LEU A C 1
ATOM 739 O O . LEU A 1 94 ? -11.658 11.313 6.905 1.00 45.59 94 LEU A O 1
#

Foldseek 3Di:
DDKDKDKDFADDPLQVVADQCPPDDAWDFPGKIFIFIDDPPWTKTWIWTWTQHPVRDIDIATWMATNHGTDRDDRDDPPVSVVVRVVVVVVVPD

pLDDT: mean 82.33, std 12.04, range [45.59, 94.81]

Nearest PDB structures (foldseek):
  6xs8-assembly1_A  TM=5.522E-01  e=3.608E+00  Thermochaetoides thermophila
  4ncj-assembly4_D  TM=2.735E-01  e=4.025E+00  Pyrococcus furiosus DSM 3638
  4nck-assembly1_A  TM=2.744E-01  e=6.235E+00  Pyrococcus furiosus DSM 3638
  3qkt-assemb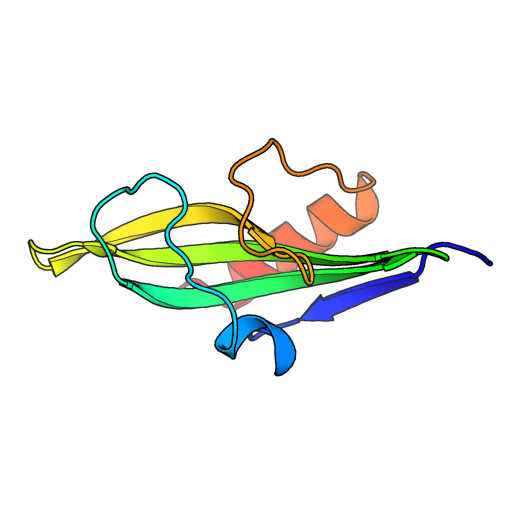ly2_C  TM=3.074E-01  e=8.197E+00  Pyrococcus furiosus

Radius of gyration: 13.09 Å; Cα contacts (8 Å, |Δi|>4): 168; chains: 1; bounding box: 27×28×38 Å

Sequence (94 aa):
MSDTFALSASPPDWVGDYPRDVSKPKGTATDGVGVLHETDSTVYWKTFEVVELDDGSEQIRSGYYTKSGWRNKPLMLPTQEFNDLVTFAEGRIL